Protein AF-A0A954VMY8-F1 (afdb_monomer)

Solvent-accessible surface area (backbone atoms only — not comparable to full-atom values): 6760 Å² total; per-residue (Å²): 99,26,76,70,51,43,52,54,55,48,70,72,41,84,91,58,55,75,68,51,62,64,47,26,57,57,38,49,53,50,49,48,64,71,59,82,70,62,58,91,71,48,61,70,84,70,45,66,67,55,56,50,51,51,46,47,54,38,47,76,72,66,48,52,48,66,58,44,38,52,43,56,57,34,47,52,58,42,34,49,75,65,65,70,38,76,71,61,79,55,65,68,58,51,50,54,34,48,52,52,32,53,52,52,53,52,49,52,56,52,62,58,56,68,73,75,114

Foldseek 3Di:
DALVVLLVLLVPDPPDDPVLNVCLSVLVVVLCVVVVPNDHPDDDDDAPVSLVVVLVVCVVVVNDLVVNLSSSVSVCSCCCRPVVDCPPPCPVVNVVSVVSVVVVVVVVVVVVVVVPD

Secondary structure (DSSP, 8-state):
--HHHHHHHHHH-TTS-HHHHHHHHHHHHHHHHHTS---TTS-----HHHHHHHHHHHHHTT--HHHHHHHHHTHHHHHHHTS---PSP-HHHHHHHHHHHHHHHHHHHHHHHTT--

Sequence (117 aa):
MSVREFEKELAVATKVAKQDKIWFPKWLRRFELGLRRATKGTNLPITRADVIAFSRQLLERGAPAWQRLQAVRAIEPYRHLVLKSDEPPLGDLIHKLTASLSHFLASLHSEFFVRES

pLDDT: mean 74.48, std 11.21, range [40.69, 87.0]

Mean predicted aligned error: 9.15 Å

Radius of gyration: 15.98 Å; Cα contacts (8 Å, |Δi|>4): 92; chains: 1; bounding box: 46×24×45 Å

Structure (mmCIF, N/CA/C/O backbone):
data_AF-A0A954VMY8-F1
#
_entry.id   AF-A0A954VMY8-F1
#
loop_
_atom_site.group_PDB
_atom_site.id
_atom_site.type_symbol
_atom_site.label_atom_id
_atom_site.label_alt_id
_atom_site.label_comp_id
_atom_site.label_asym_id
_atom_site.label_entity_id
_atom_site.label_seq_id
_atom_site.pdbx_PDB_ins_code
_atom_site.Cartn_x
_atom_site.Cartn_y
_atom_site.Cartn_z
_atom_site.occupancy
_atom_site.B_iso_or_equiv
_atom_site.auth_seq_id
_atom_site.auth_comp_id
_atom_site.auth_asym_id
_atom_site.auth_atom_id
_atom_site.pdbx_PDB_model_num
ATOM 1 N N . MET A 1 1 ? -11.764 0.261 12.341 1.00 56.84 1 MET A N 1
ATOM 2 C CA . MET A 1 1 ? -10.583 1.014 11.904 1.00 56.84 1 MET A CA 1
ATOM 3 C C . MET A 1 1 ? -10.513 1.215 10.389 1.00 56.84 1 MET A C 1
ATOM 5 O O . MET A 1 1 ? -10.044 0.387 9.612 1.00 56.84 1 MET A O 1
ATOM 9 N N . SER A 1 2 ? -11.023 2.371 9.988 1.00 70.56 2 SER A N 1
ATOM 10 C CA . SER A 1 2 ? -11.125 2.933 8.642 1.00 70.56 2 SER A CA 1
ATOM 11 C C . SER A 1 2 ? -9.837 3.640 8.188 1.00 70.56 2 SER A C 1
ATOM 13 O O . SER A 1 2 ? -8.926 3.886 8.980 1.00 70.56 2 SER A O 1
ATOM 15 N N . VAL A 1 3 ? -9.780 4.064 6.919 1.00 71.25 3 VAL A N 1
ATOM 16 C CA . VAL A 1 3 ? -8.683 4.893 6.372 1.00 71.25 3 VAL A CA 1
ATOM 17 C C . VAL A 1 3 ? -8.464 6.192 7.172 1.00 71.25 3 VAL A C 1
ATOM 19 O O . VAL A 1 3 ? -7.346 6.693 7.253 1.00 71.25 3 VAL A O 1
ATOM 22 N N . ARG A 1 4 ? -9.500 6.720 7.838 1.00 75.81 4 ARG A N 1
ATOM 23 C CA . ARG A 1 4 ? -9.372 7.899 8.713 1.00 75.81 4 ARG A CA 1
ATOM 24 C C . ARG A 1 4 ? -8.570 7.626 9.984 1.00 75.81 4 ARG A C 1
ATOM 26 O O . ARG A 1 4 ? -7.878 8.521 10.454 1.00 75.81 4 ARG A O 1
ATOM 33 N N . GLU A 1 5 ? -8.671 6.431 10.560 1.00 76.50 5 GLU A N 1
ATOM 34 C CA . GLU A 1 5 ? -7.837 6.061 11.712 1.00 76.50 5 GLU A CA 1
ATOM 35 C C . GLU A 1 5 ? -6.387 5.873 11.278 1.00 76.50 5 GLU A C 1
ATOM 37 O O . GLU A 1 5 ? -5.492 6.369 11.953 1.00 76.50 5 GLU A O 1
ATOM 42 N N . PHE A 1 6 ? -6.154 5.298 10.094 1.00 79.62 6 PHE A N 1
ATOM 43 C CA . PHE A 1 6 ? -4.809 5.224 9.525 1.00 79.62 6 PHE A CA 1
ATOM 44 C C . PHE A 1 6 ? -4.145 6.594 9.399 1.00 79.62 6 PHE A C 1
ATOM 46 O O . PHE A 1 6 ? -2.992 6.751 9.775 1.00 79.62 6 PHE A O 1
ATOM 53 N N . GLU A 1 7 ? -4.870 7.599 8.906 1.00 81.25 7 GLU A N 1
ATOM 54 C CA . GLU A 1 7 ? -4.353 8.966 8.781 1.00 81.25 7 GLU A CA 1
ATOM 55 C C . GLU A 1 7 ? -3.929 9.558 10.133 1.00 81.25 7 GLU A C 1
ATOM 57 O O . GLU A 1 7 ? -2.893 10.220 10.211 1.00 81.25 7 GLU A O 1
ATOM 62 N N . LYS A 1 8 ? -4.685 9.280 11.204 1.00 82.12 8 LYS A N 1
ATOM 63 C CA . LYS A 1 8 ? -4.350 9.724 12.565 1.00 82.12 8 LYS A CA 1
ATOM 64 C C . LYS A 1 8 ? -3.111 9.011 13.104 1.00 82.12 8 LYS A C 1
ATOM 66 O O . LYS A 1 8 ? -2.188 9.679 13.563 1.00 82.12 8 LYS A O 1
ATOM 71 N N . GLU A 1 9 ? -3.063 7.685 12.993 1.00 82.69 9 GLU A N 1
ATOM 72 C CA . GLU A 1 9 ? -1.922 6.873 13.442 1.00 82.69 9 GLU A CA 1
ATOM 73 C C . GLU A 1 9 ? -0.640 7.224 12.671 1.00 82.69 9 GLU A C 1
ATOM 75 O O . GLU A 1 9 ? 0.446 7.351 13.236 1.00 82.69 9 GLU A O 1
ATOM 80 N N . LEU A 1 10 ? -0.759 7.468 11.365 1.00 81.75 10 LEU A N 1
ATOM 81 C CA . LEU A 1 10 ? 0.361 7.844 10.509 1.00 81.75 10 LEU A CA 1
ATOM 82 C C . LEU A 1 10 ? 0.914 9.238 10.844 1.00 81.75 10 LEU A C 1
ATOM 84 O O . LEU A 1 10 ? 2.124 9.465 10.742 1.00 81.75 10 LEU A O 1
ATOM 88 N N . ALA A 1 11 ? 0.052 10.172 11.261 1.00 79.62 11 ALA A N 1
ATOM 89 C CA . ALA A 1 11 ? 0.473 11.505 11.680 1.00 79.62 11 ALA A CA 1
ATOM 90 C C . ALA A 1 11 ? 1.415 11.431 12.892 1.00 79.62 11 ALA A C 1
ATOM 92 O O . ALA A 1 11 ? 2.485 12.050 12.871 1.00 79.62 11 ALA A O 1
ATOM 93 N N . VAL A 1 12 ? 1.070 10.607 13.887 1.00 81.25 12 VAL A N 1
ATOM 94 C CA . VAL A 1 12 ? 1.845 10.435 15.129 1.00 81.25 12 VAL A CA 1
ATOM 95 C C . VAL A 1 12 ? 3.011 9.447 15.003 1.00 81.25 12 VAL A C 1
ATOM 97 O O . VAL A 1 12 ? 3.939 9.493 15.808 1.00 81.25 12 VAL A O 1
ATOM 100 N N . ALA A 1 13 ? 3.031 8.596 13.973 1.00 77.44 13 ALA A N 1
ATOM 101 C CA . ALA A 1 13 ? 4.106 7.631 13.756 1.00 77.44 13 ALA A CA 1
ATOM 102 C C . ALA A 1 13 ? 5.471 8.315 13.545 1.00 77.44 13 ALA A C 1
ATOM 104 O O . ALA A 1 13 ? 5.682 9.053 12.580 1.00 77.44 13 ALA A O 1
ATOM 105 N N . THR A 1 14 ? 6.440 8.042 14.419 1.00 73.25 14 THR A N 1
ATOM 106 C CA . THR A 1 14 ? 7.797 8.618 14.349 1.00 73.25 14 THR A CA 1
ATOM 107 C C . THR A 1 14 ? 8.707 7.901 13.351 1.00 73.25 14 THR A C 1
ATOM 109 O O . THR A 1 14 ? 9.636 8.504 12.824 1.00 73.25 14 THR A O 1
ATOM 112 N N . LYS A 1 15 ? 8.415 6.631 13.043 1.00 75.69 15 LYS A N 1
ATOM 113 C CA . LYS A 1 15 ? 9.224 5.773 12.157 1.00 75.69 15 LYS A CA 1
ATOM 114 C C . LYS A 1 15 ? 8.861 5.867 10.668 1.00 75.69 15 LYS A C 1
ATOM 116 O O . LYS A 1 15 ? 9.424 5.130 9.866 1.00 75.69 15 LYS A O 1
ATOM 121 N N . VAL A 1 16 ? 7.926 6.741 10.284 1.00 75.38 16 VAL A N 1
ATOM 122 C CA . VAL A 1 16 ? 7.501 6.908 8.883 1.00 75.38 16 VAL A CA 1
ATOM 123 C C . VAL A 1 16 ? 8.027 8.226 8.321 1.00 75.38 16 VAL A C 1
ATOM 125 O O . VAL A 1 16 ? 7.854 9.284 8.931 1.00 75.38 16 VAL A O 1
ATOM 128 N N . ALA A 1 17 ? 8.646 8.172 7.140 1.00 79.19 17 ALA A N 1
ATOM 129 C CA . ALA A 1 17 ? 9.188 9.345 6.463 1.00 79.19 17 ALA A CA 1
ATOM 130 C C . ALA A 1 17 ? 8.090 10.371 6.127 1.00 79.19 17 ALA A C 1
ATOM 132 O O . ALA A 1 17 ? 6.966 10.014 5.781 1.00 79.19 17 ALA A O 1
ATOM 133 N N . LYS A 1 18 ? 8.420 11.671 6.165 1.00 76.31 18 LYS A N 1
ATOM 134 C CA . LYS A 1 18 ? 7.459 12.763 5.895 1.00 76.31 18 LYS A CA 1
ATOM 135 C C . LYS A 1 18 ? 6.768 12.626 4.532 1.00 76.31 18 LYS A C 1
ATOM 137 O O . LYS A 1 18 ? 5.569 12.862 4.432 1.00 76.31 18 LYS A O 1
ATOM 142 N N . GLN A 1 19 ? 7.513 12.210 3.507 1.00 76.12 19 GLN A N 1
ATOM 143 C CA . GLN A 1 19 ? 6.996 11.975 2.155 1.00 76.12 19 GLN A CA 1
ATOM 144 C C . GLN A 1 19 ? 5.914 10.880 2.158 1.00 76.12 19 GLN A C 1
ATOM 146 O O . GLN A 1 19 ? 4.838 11.042 1.583 1.00 76.12 19 GLN A O 1
ATOM 151 N N . ASP A 1 20 ? 6.179 9.786 2.866 1.00 78.19 20 ASP A N 1
ATOM 152 C CA . ASP A 1 20 ? 5.289 8.633 2.964 1.00 78.19 20 ASP A CA 1
ATOM 153 C C . ASP A 1 20 ? 4.017 8.964 3.751 1.00 78.19 20 ASP A C 1
ATOM 155 O O . ASP A 1 20 ? 2.930 8.531 3.371 1.00 78.19 20 ASP A O 1
ATOM 159 N N . LYS A 1 21 ? 4.107 9.845 4.757 1.00 78.94 21 LYS A N 1
ATOM 160 C CA . LYS A 1 21 ? 2.927 10.378 5.463 1.00 78.94 21 LYS A CA 1
ATOM 161 C C . LYS A 1 21 ? 1.939 11.096 4.536 1.00 78.94 21 LYS A C 1
ATOM 163 O O . LYS A 1 21 ? 0.742 11.099 4.808 1.00 78.94 21 LYS A O 1
ATOM 168 N N . ILE A 1 22 ? 2.416 11.682 3.434 1.00 82.50 22 ILE A N 1
ATOM 169 C CA . ILE A 1 22 ? 1.577 12.379 2.446 1.00 82.50 22 ILE A CA 1
ATOM 170 C C . ILE A 1 22 ? 0.973 11.395 1.436 1.00 82.50 22 ILE A C 1
ATOM 172 O O . ILE A 1 22 ? -0.184 11.544 1.029 1.00 82.50 22 ILE A O 1
ATOM 176 N N . TRP A 1 23 ? 1.753 10.409 0.987 1.00 83.00 23 TRP A N 1
ATOM 177 C CA . TRP A 1 23 ? 1.363 9.526 -0.116 1.00 83.00 23 TRP A CA 1
ATOM 178 C C . TRP A 1 23 ? 0.645 8.256 0.326 1.00 83.00 23 TRP A C 1
ATOM 180 O O . TRP A 1 23 ? -0.258 7.804 -0.379 1.00 83.00 23 TRP A O 1
ATOM 190 N N . PHE A 1 24 ? 0.985 7.693 1.484 1.00 84.62 24 PHE A N 1
ATOM 191 C CA . PHE A 1 24 ? 0.391 6.441 1.950 1.00 84.62 24 PHE A CA 1
ATOM 192 C C . PHE A 1 24 ? -1.126 6.534 2.136 1.00 84.62 24 PHE A C 1
ATOM 194 O O . PHE A 1 24 ? -1.817 5.645 1.636 1.00 84.62 24 PHE A O 1
ATOM 201 N N . PRO A 1 25 ? -1.697 7.611 2.713 1.00 83.62 25 PRO A N 1
ATOM 202 C CA . PRO A 1 25 ? -3.149 7.749 2.789 1.00 83.62 25 PRO A CA 1
ATOM 203 C C . PRO A 1 25 ? -3.811 7.788 1.410 1.00 83.62 25 PRO A C 1
ATOM 205 O O . PRO A 1 25 ? -4.870 7.200 1.204 1.00 83.62 25 PRO A O 1
ATOM 208 N N . LYS A 1 26 ? -3.177 8.439 0.425 1.00 86.38 26 LYS A N 1
ATOM 209 C CA . LYS A 1 26 ? -3.706 8.523 -0.946 1.00 86.38 26 LYS A CA 1
ATOM 210 C C . LYS A 1 26 ? -3.744 7.149 -1.612 1.00 86.38 26 LYS A C 1
ATOM 212 O O . LYS A 1 26 ? -4.729 6.821 -2.275 1.00 86.38 26 LYS A O 1
ATOM 217 N N . TRP A 1 27 ? -2.696 6.348 -1.425 1.00 87.00 27 TRP A N 1
ATOM 218 C CA . TRP A 1 27 ? -2.660 4.973 -1.917 1.00 87.00 27 TRP A CA 1
ATOM 219 C C . TRP A 1 27 ? -3.699 4.097 -1.231 1.00 87.00 27 TRP A C 1
ATOM 221 O O . TRP A 1 27 ? -4.409 3.369 -1.919 1.00 87.00 27 TRP A O 1
ATOM 231 N N . LEU A 1 28 ? -3.860 4.234 0.085 1.00 83.31 28 LEU A N 1
ATOM 232 C CA . LEU A 1 28 ? -4.833 3.456 0.840 1.00 83.31 28 LEU A CA 1
ATOM 233 C C . LEU A 1 28 ? -6.283 3.793 0.455 1.00 83.31 28 LEU A C 1
ATOM 235 O O . LEU A 1 28 ? -7.092 2.890 0.271 1.00 83.31 28 LEU A O 1
ATOM 239 N N . ARG A 1 29 ? -6.601 5.075 0.223 1.00 82.75 29 ARG A N 1
ATOM 240 C CA . ARG A 1 29 ? -7.906 5.495 -0.326 1.00 82.75 29 ARG A CA 1
ATOM 241 C C . ARG A 1 29 ? -8.155 4.909 -1.716 1.00 82.75 29 ARG A C 1
ATOM 243 O O . ARG A 1 29 ? -9.258 4.465 -2.016 1.00 82.75 29 ARG A O 1
ATOM 250 N N . ARG A 1 30 ? -7.138 4.891 -2.586 1.00 84.19 30 ARG A N 1
ATOM 251 C CA . ARG A 1 30 ? -7.247 4.253 -3.912 1.00 84.19 30 ARG A CA 1
ATOM 252 C C . ARG A 1 30 ? -7.454 2.746 -3.808 1.00 84.19 30 ARG A C 1
ATOM 254 O O . ARG A 1 30 ? -8.215 2.196 -4.596 1.00 84.19 30 ARG A O 1
ATOM 261 N N . PHE A 1 31 ? -6.791 2.105 -2.855 1.00 82.06 31 PHE A N 1
ATOM 262 C CA . PHE A 1 31 ? -6.945 0.685 -2.582 1.00 82.06 31 PHE A CA 1
ATOM 263 C C . PHE A 1 31 ? -8.364 0.364 -2.083 1.00 82.06 31 PHE A C 1
ATOM 265 O O . PHE A 1 31 ? -9.017 -0.515 -2.639 1.00 82.06 31 PHE A O 1
ATOM 272 N N . GLU A 1 32 ? -8.896 1.151 -1.140 1.00 80.38 32 GLU A N 1
ATOM 273 C CA . GLU A 1 32 ? -10.287 1.060 -0.670 1.00 80.38 32 GLU A CA 1
ATOM 274 C C . GLU A 1 32 ? -11.295 1.189 -1.826 1.00 80.38 32 GLU A C 1
ATOM 276 O O . GLU A 1 32 ? -12.181 0.347 -1.978 1.00 80.38 32 GLU A O 1
ATOM 281 N N . LEU A 1 33 ? -11.118 2.192 -2.695 1.00 79.69 33 LEU A N 1
ATOM 282 C CA . LEU A 1 33 ? -11.957 2.385 -3.886 1.00 79.69 33 LEU A CA 1
ATOM 283 C C . LEU A 1 33 ? -11.857 1.216 -4.879 1.00 79.69 33 LEU A C 1
ATOM 285 O O . LEU A 1 33 ? -12.854 0.838 -5.497 1.00 79.69 33 LEU A O 1
ATOM 289 N N . GLY A 1 34 ? -10.660 0.651 -5.049 1.00 73.75 34 GLY A N 1
ATOM 290 C CA . GLY A 1 34 ? -10.401 -0.462 -5.964 1.00 73.75 34 GLY A CA 1
ATOM 291 C C . GLY A 1 34 ? -11.031 -1.780 -5.516 1.00 73.75 34 GLY A C 1
ATOM 292 O O . GLY A 1 34 ? -11.359 -2.616 -6.359 1.00 73.75 34 GLY A O 1
ATOM 293 N N . LEU A 1 35 ? -11.259 -1.952 -4.211 1.00 71.44 35 LEU A N 1
ATOM 294 C CA . LEU A 1 35 ? -11.769 -3.204 -3.661 1.00 71.44 35 LEU A CA 1
ATOM 295 C C . LEU A 1 35 ? -13.250 -3.458 -3.939 1.00 71.44 35 LEU A C 1
ATOM 297 O O . LEU A 1 35 ? -13.679 -4.593 -3.757 1.00 71.44 35 LEU A O 1
ATOM 301 N N . ARG A 1 36 ? -14.045 -2.457 -4.365 1.00 63.16 36 ARG A N 1
ATOM 302 C CA . ARG A 1 36 ? -15.512 -2.537 -4.622 1.00 63.16 36 ARG A CA 1
ATOM 303 C C . ARG A 1 36 ? -16.362 -3.205 -3.512 1.00 63.16 36 ARG A C 1
ATOM 305 O O . ARG A 1 36 ? -17.567 -3.351 -3.677 1.00 63.16 36 ARG A O 1
ATOM 312 N N . ARG A 1 37 ? -15.749 -3.596 -2.393 1.00 59.28 37 ARG A N 1
ATOM 313 C CA . ARG A 1 37 ? -16.303 -4.362 -1.265 1.00 59.28 37 ARG A CA 1
ATOM 314 C C . ARG A 1 37 ? -16.131 -3.633 0.066 1.00 59.28 37 ARG A C 1
ATOM 316 O O . ARG A 1 37 ? -16.668 -4.075 1.073 1.00 59.28 37 ARG A O 1
ATOM 323 N N . ALA A 1 38 ? -15.370 -2.540 0.090 1.00 54.47 38 ALA A N 1
ATOM 324 C CA . ALA A 1 38 ? -15.145 -1.775 1.301 1.00 54.47 38 ALA A CA 1
ATOM 325 C C . ALA A 1 38 ? -16.366 -0.898 1.595 1.00 54.47 38 ALA A C 1
ATOM 327 O O . ALA A 1 38 ? -16.594 0.123 0.943 1.00 54.47 38 ALA A O 1
ATOM 328 N N . THR A 1 39 ? -17.167 -1.303 2.577 1.00 55.19 39 THR A N 1
ATOM 329 C CA . THR A 1 39 ? -18.199 -0.433 3.137 1.00 55.19 39 THR A CA 1
ATOM 330 C C . THR A 1 39 ? -17.505 0.714 3.869 1.00 55.19 39 THR A C 1
ATOM 332 O O . THR A 1 39 ? -16.618 0.505 4.700 1.00 55.19 39 THR A O 1
ATOM 335 N N . LYS A 1 40 ? -17.886 1.950 3.533 1.00 57.25 40 LYS A N 1
ATOM 336 C CA . LYS A 1 40 ? -17.317 3.175 4.107 1.00 57.25 40 LYS A CA 1
ATOM 337 C C . LYS A 1 40 ? -17.354 3.090 5.642 1.00 57.25 40 LYS A C 1
ATOM 339 O O . LYS A 1 40 ? -18.432 3.057 6.224 1.00 57.25 40 LYS A O 1
ATOM 344 N N . GLY A 1 41 ? -16.190 3.064 6.292 1.00 56.09 41 GLY A N 1
ATOM 345 C CA . GLY A 1 41 ? -16.081 3.077 7.759 1.00 56.09 41 GLY A CA 1
ATOM 346 C C . GLY A 1 41 ? -15.876 1.720 8.448 1.00 56.09 41 GLY A C 1
ATOM 347 O O . GLY A 1 41 ? -15.581 1.711 9.642 1.00 56.09 41 GLY A O 1
ATOM 348 N N . THR A 1 42 ? -15.949 0.590 7.739 1.00 62.62 42 THR A N 1
ATOM 349 C CA . THR A 1 42 ? -15.539 -0.721 8.289 1.00 62.62 42 THR A CA 1
ATOM 350 C C . THR A 1 42 ? -14.039 -0.979 8.113 1.00 62.62 42 THR A C 1
ATOM 352 O O . THR A 1 42 ? -13.387 -0.324 7.301 1.00 62.62 42 THR A O 1
ATOM 355 N N . ASN A 1 43 ? -13.476 -1.913 8.897 1.00 64.75 43 ASN A N 1
ATOM 356 C CA . ASN A 1 43 ? -12.095 -2.379 8.704 1.00 64.75 43 ASN 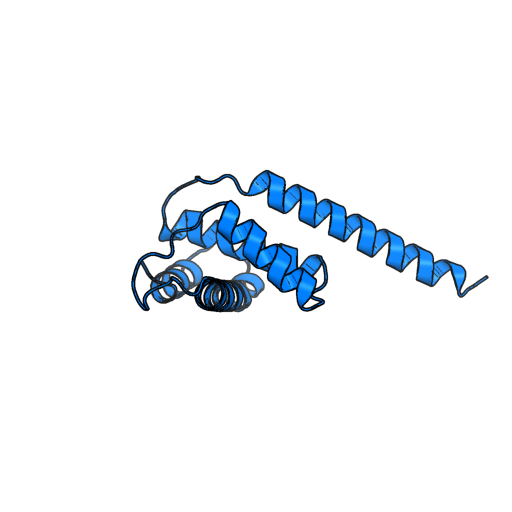A CA 1
ATOM 357 C C . ASN A 1 43 ? -11.892 -2.801 7.252 1.00 64.75 43 ASN A C 1
ATOM 359 O O . ASN A 1 43 ? -12.723 -3.532 6.718 1.00 64.75 43 ASN A O 1
ATOM 363 N N . LEU A 1 44 ? -10.787 -2.373 6.644 1.00 69.44 44 LEU A N 1
ATOM 364 C CA . LEU A 1 44 ? -10.423 -2.824 5.313 1.00 69.44 44 LEU A CA 1
ATOM 365 C C . LEU A 1 44 ? -9.762 -4.204 5.447 1.00 69.44 44 LEU A C 1
ATOM 367 O O . LEU A 1 44 ? -8.650 -4.276 5.978 1.00 69.44 44 LEU A O 1
ATOM 371 N N . PRO A 1 45 ? -10.415 -5.307 5.033 1.00 68.62 45 PRO A N 1
ATOM 372 C CA . PRO A 1 45 ? -9.766 -6.608 5.055 1.00 68.62 45 PRO A CA 1
ATOM 373 C C . PRO A 1 45 ? -8.617 -6.579 4.044 1.00 68.62 45 PRO A C 1
ATOM 375 O O . PRO A 1 45 ? -8.834 -6.435 2.844 1.00 68.62 45 PRO A O 1
ATOM 378 N N . ILE A 1 46 ? -7.381 -6.664 4.536 1.00 75.38 46 ILE A N 1
ATOM 379 C CA . ILE A 1 46 ? -6.197 -6.767 3.685 1.00 75.38 46 ILE A CA 1
ATOM 380 C C . ILE A 1 46 ? -5.904 -8.249 3.484 1.00 75.38 46 ILE A C 1
ATOM 382 O O . ILE A 1 46 ? -5.374 -8.901 4.381 1.00 75.38 46 ILE A O 1
ATOM 386 N N . THR A 1 47 ? -6.200 -8.787 2.302 1.00 80.06 47 THR A N 1
ATOM 387 C CA . THR A 1 47 ? -5.701 -10.111 1.911 1.00 80.06 47 THR A CA 1
ATOM 388 C C . THR A 1 47 ? -4.580 -9.993 0.886 1.00 80.06 47 THR A C 1
ATOM 390 O O . THR A 1 47 ? -4.466 -9.014 0.146 1.00 80.06 47 THR A O 1
ATOM 393 N N . ARG A 1 48 ? -3.736 -11.024 0.794 1.00 79.69 48 ARG A N 1
ATOM 394 C CA . ARG A 1 48 ? -2.651 -11.058 -0.197 1.00 79.69 48 ARG A CA 1
ATOM 395 C C . ARG A 1 48 ? -3.200 -11.006 -1.624 1.00 79.69 48 ARG A C 1
ATOM 397 O O . ARG A 1 48 ? -2.593 -10.380 -2.490 1.00 79.69 48 ARG A O 1
ATOM 404 N N . ALA A 1 49 ? -4.346 -11.645 -1.856 1.00 81.06 49 ALA A N 1
ATOM 405 C CA . ALA A 1 49 ? -5.031 -11.632 -3.142 1.00 81.06 49 ALA A CA 1
ATOM 406 C C . ALA A 1 49 ? -5.460 -10.211 -3.532 1.00 81.06 49 ALA A C 1
ATOM 408 O O . ALA A 1 49 ? -5.232 -9.805 -4.670 1.00 81.06 49 ALA A O 1
ATOM 409 N N . ASP A 1 50 ? -5.978 -9.436 -2.579 1.00 83.62 50 ASP A N 1
ATOM 410 C CA . ASP A 1 50 ? -6.390 -8.048 -2.796 1.00 83.62 50 ASP A CA 1
ATOM 411 C C . ASP A 1 50 ? -5.203 -7.147 -3.152 1.00 83.62 50 ASP A C 1
ATOM 413 O O . ASP A 1 50 ? -5.267 -6.369 -4.105 1.00 83.62 50 ASP A O 1
ATOM 417 N N . VAL A 1 51 ? -4.077 -7.298 -2.446 1.00 83.81 51 VAL A N 1
ATOM 418 C CA . VAL A 1 51 ? -2.842 -6.548 -2.735 1.00 83.81 51 VAL A CA 1
ATOM 419 C C . VAL A 1 51 ? -2.305 -6.878 -4.133 1.00 83.81 51 VAL A C 1
ATOM 421 O O . VAL A 1 51 ? -1.897 -5.981 -4.876 1.00 83.81 51 VAL A O 1
ATOM 424 N N . ILE A 1 52 ? -2.337 -8.156 -4.530 1.00 84.50 52 ILE A N 1
ATOM 425 C CA . ILE A 1 52 ? -1.944 -8.590 -5.879 1.00 84.50 52 ILE A CA 1
ATOM 426 C C . ILE A 1 52 ? -2.894 -8.016 -6.931 1.00 84.50 52 ILE A C 1
ATOM 428 O O . ILE A 1 52 ? -2.432 -7.483 -7.941 1.00 84.50 52 ILE A O 1
ATOM 432 N N . ALA A 1 53 ? -4.206 -8.109 -6.705 1.00 85.25 53 ALA A N 1
ATOM 433 C CA . ALA A 1 53 ? -5.218 -7.594 -7.619 1.00 85.25 53 ALA A CA 1
ATOM 434 C C . ALA A 1 53 ? -5.061 -6.083 -7.820 1.00 85.25 53 ALA A C 1
ATOM 436 O O . ALA A 1 53 ? -5.071 -5.610 -8.953 1.00 85.25 53 ALA A O 1
ATOM 437 N N . PHE A 1 54 ? -4.814 -5.332 -6.749 1.00 85.31 54 PHE A N 1
ATOM 438 C CA . PHE A 1 54 ? -4.549 -3.901 -6.838 1.00 85.31 54 PHE A CA 1
ATOM 439 C C . PHE A 1 54 ? -3.264 -3.579 -7.606 1.00 85.31 54 PHE A C 1
ATOM 441 O O . PHE A 1 54 ? -3.264 -2.705 -8.471 1.00 85.31 54 PHE A O 1
ATOM 448 N N . SER A 1 55 ? -2.174 -4.310 -7.351 1.00 83.94 55 SER A N 1
ATOM 449 C CA . SER A 1 55 ? -0.925 -4.138 -8.104 1.00 83.94 55 SER A CA 1
ATOM 450 C C . SER A 1 55 ? -1.112 -4.412 -9.603 1.00 83.94 55 SER A C 1
ATOM 452 O O . SER A 1 55 ? -0.582 -3.677 -10.439 1.00 83.94 55 SER A O 1
ATOM 454 N N . ARG A 1 56 ? -1.923 -5.421 -9.953 1.00 86.12 56 ARG A N 1
ATOM 455 C CA . ARG A 1 56 ? -2.313 -5.718 -11.340 1.00 86.12 56 ARG A CA 1
ATOM 456 C C . ARG A 1 56 ? -3.160 -4.605 -11.950 1.00 86.12 56 ARG A C 1
ATOM 458 O O . ARG A 1 56 ? -2.811 -4.139 -13.024 1.00 86.12 56 ARG A O 1
ATOM 465 N N . GLN A 1 57 ? -4.166 -4.097 -11.240 1.00 86.62 57 GLN A N 1
ATOM 466 C CA . GLN 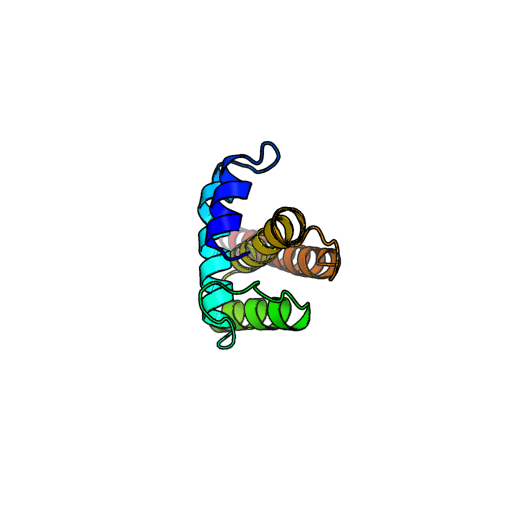A 1 57 ? -4.967 -2.961 -11.715 1.00 86.62 57 GLN A CA 1
ATOM 467 C C . GLN A 1 57 ? -4.111 -1.720 -11.989 1.00 86.62 57 GLN A C 1
ATOM 469 O O . GLN A 1 57 ? -4.370 -0.975 -12.932 1.00 86.62 57 GLN A O 1
ATOM 474 N N . LEU A 1 58 ? -3.087 -1.468 -11.169 1.00 85.81 58 LEU A N 1
ATOM 475 C CA . LEU A 1 58 ? -2.143 -0.381 -11.416 1.00 85.81 58 LEU A CA 1
ATOM 476 C C . LEU A 1 58 ? -1.290 -0.646 -12.662 1.00 85.81 58 LEU A C 1
ATOM 478 O O . LEU A 1 58 ? -1.067 0.278 -13.439 1.00 85.81 58 LEU A O 1
ATOM 482 N N . LEU A 1 59 ? -0.851 -1.890 -12.876 1.00 85.31 59 LEU A N 1
ATOM 483 C CA . LEU A 1 59 ? -0.118 -2.279 -14.083 1.00 85.31 59 LEU A CA 1
ATOM 484 C C . LEU A 1 59 ? -0.975 -2.087 -15.344 1.00 85.31 59 LEU A C 1
ATOM 486 O O . LEU A 1 59 ? -0.502 -1.488 -16.302 1.00 85.31 59 LEU A O 1
ATOM 490 N N . GLU A 1 60 ? -2.234 -2.526 -15.321 1.00 86.12 60 GLU A N 1
ATOM 491 C CA . GLU A 1 60 ? -3.184 -2.370 -16.434 1.00 86.12 60 GLU A CA 1
ATOM 492 C C . GLU A 1 60 ? -3.457 -0.897 -16.772 1.00 86.12 60 GLU A C 1
ATOM 494 O O . GLU A 1 60 ? -3.706 -0.550 -17.921 1.00 86.12 60 GLU A O 1
ATOM 499 N N . ARG A 1 61 ? -3.361 -0.006 -15.779 1.00 84.50 61 ARG A N 1
ATOM 500 C CA . ARG A 1 61 ? -3.482 1.451 -15.952 1.00 84.50 61 ARG A CA 1
ATOM 501 C C . ARG A 1 61 ? -2.180 2.128 -16.400 1.00 84.50 61 ARG A C 1
ATOM 503 O O . ARG A 1 61 ? -2.134 3.353 -16.453 1.00 84.50 61 ARG A O 1
ATOM 510 N N . GLY A 1 62 ? -1.122 1.361 -16.669 1.00 83.00 62 GLY A N 1
ATOM 511 C CA . GLY A 1 62 ? 0.181 1.878 -17.092 1.00 83.00 62 GLY A CA 1
ATOM 512 C C . GLY A 1 62 ? 1.032 2.459 -15.960 1.00 83.00 62 GLY A C 1
ATOM 513 O O . GLY A 1 62 ? 1.978 3.199 -16.225 1.00 83.00 62 GLY A O 1
ATOM 514 N N . ALA A 1 63 ? 0.728 2.158 -14.692 1.00 84.69 63 ALA A N 1
ATOM 515 C CA . ALA A 1 63 ? 1.522 2.673 -13.582 1.00 84.69 63 ALA A CA 1
ATOM 516 C C . ALA A 1 63 ? 2.931 2.032 -13.565 1.00 84.69 63 ALA A C 1
ATOM 518 O O . ALA A 1 63 ? 3.058 0.796 -13.512 1.00 84.69 63 ALA A O 1
ATOM 519 N N . PRO A 1 64 ? 4.009 2.838 -13.535 1.00 82.62 64 PRO A N 1
ATOM 520 C CA . PRO A 1 64 ? 5.376 2.335 -13.487 1.00 82.62 64 PRO A CA 1
ATOM 521 C C . PRO A 1 64 ? 5.649 1.528 -12.210 1.00 82.62 64 PRO A C 1
ATOM 523 O O . PRO A 1 64 ? 4.970 1.667 -11.188 1.00 82.62 64 PRO A O 1
ATOM 526 N N . ALA A 1 65 ? 6.676 0.674 -12.259 1.00 81.00 65 ALA A N 1
ATOM 527 C CA . ALA A 1 65 ? 7.015 -0.253 -11.175 1.00 81.00 65 ALA A CA 1
ATOM 528 C C . A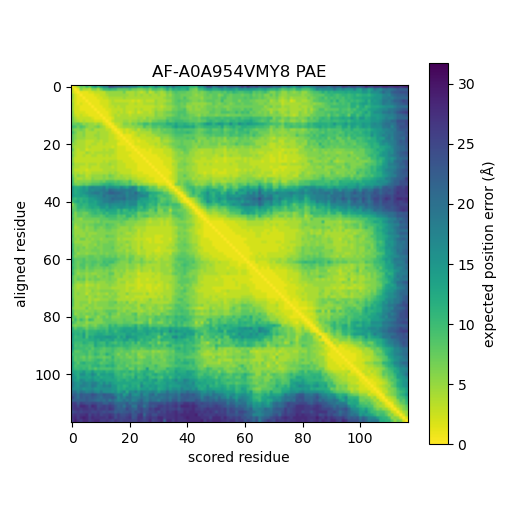LA A 1 65 ? 7.210 0.443 -9.814 1.00 81.00 65 ALA A C 1
ATOM 530 O O . ALA A 1 65 ? 6.734 -0.062 -8.800 1.00 81.00 65 ALA A O 1
ATOM 531 N N . TRP A 1 66 ? 7.819 1.634 -9.786 1.00 80.50 66 TRP A N 1
ATOM 532 C CA . TRP A 1 66 ? 8.035 2.386 -8.544 1.00 80.50 66 TRP A CA 1
ATOM 533 C C . TRP A 1 66 ? 6.727 2.878 -7.904 1.00 80.50 66 TRP A C 1
ATOM 535 O O . TRP A 1 66 ? 6.609 2.868 -6.679 1.00 80.50 66 TRP A O 1
ATOM 545 N N . GLN A 1 67 ? 5.720 3.253 -8.705 1.00 84.06 67 GLN A N 1
ATOM 546 C CA . GLN A 1 67 ? 4.404 3.642 -8.183 1.00 84.06 67 GLN A CA 1
ATOM 547 C C . GLN A 1 67 ? 3.682 2.436 -7.593 1.00 84.06 67 GLN A C 1
ATOM 549 O O . GLN A 1 67 ? 3.113 2.529 -6.508 1.00 84.06 67 GLN A O 1
ATOM 554 N N . ARG A 1 68 ? 3.755 1.285 -8.272 1.00 85.50 68 ARG A N 1
ATOM 555 C CA . ARG A 1 68 ? 3.199 0.019 -7.774 1.00 85.50 68 ARG A CA 1
ATOM 556 C C . ARG A 1 68 ? 3.878 -0.425 -6.479 1.00 85.50 68 ARG A C 1
ATOM 558 O O . ARG A 1 68 ? 3.196 -0.842 -5.548 1.00 85.50 68 ARG A O 1
ATOM 565 N N . LEU A 1 69 ? 5.198 -0.271 -6.387 1.00 83.75 69 LEU A N 1
ATOM 566 C CA . LEU A 1 69 ? 5.965 -0.546 -5.174 1.00 83.75 69 LEU A CA 1
ATOM 567 C C . LEU A 1 69 ? 5.550 0.378 -4.021 1.00 83.75 69 LEU A C 1
ATOM 569 O O . LEU A 1 69 ? 5.265 -0.113 -2.933 1.00 83.75 69 LEU A O 1
ATOM 573 N N . GLN A 1 70 ? 5.458 1.693 -4.248 1.00 84.19 70 GLN A N 1
ATOM 574 C CA . GLN A 1 70 ? 4.977 2.636 -3.229 1.00 84.19 70 GLN A CA 1
ATOM 575 C C . GLN A 1 70 ? 3.557 2.310 -2.759 1.00 84.19 70 GLN A C 1
ATOM 577 O O . GLN A 1 70 ? 3.275 2.385 -1.565 1.00 84.19 70 GLN A O 1
ATOM 582 N N . ALA A 1 71 ? 2.680 1.910 -3.678 1.00 85.88 71 ALA A N 1
ATOM 583 C CA . ALA A 1 71 ? 1.311 1.540 -3.359 1.00 85.88 71 ALA A CA 1
ATOM 584 C C . ALA A 1 71 ? 1.239 0.302 -2.449 1.00 85.88 71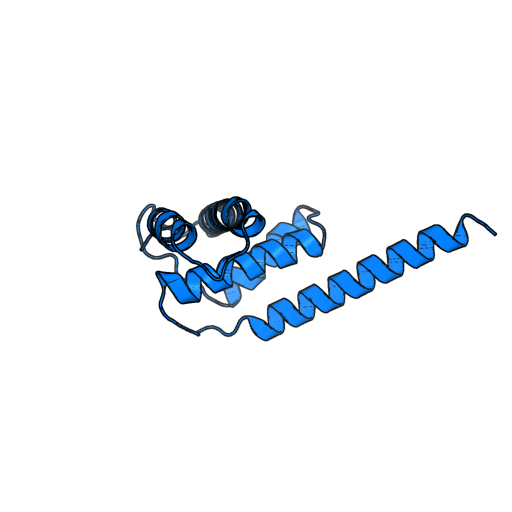 ALA A C 1
ATOM 586 O O . ALA A 1 71 ? 0.482 0.304 -1.484 1.00 85.88 71 ALA A O 1
ATOM 587 N N . VA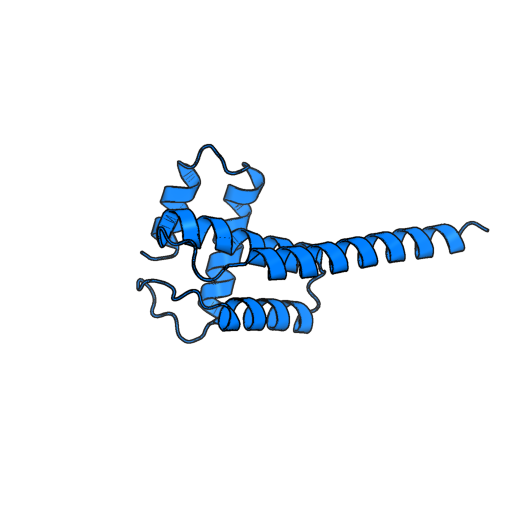L A 1 72 ? 2.061 -0.725 -2.704 1.00 84.69 72 VAL A N 1
ATOM 588 C CA . VAL A 1 72 ? 2.145 -1.920 -1.843 1.00 84.69 72 VAL A CA 1
ATOM 589 C C . VAL A 1 72 ? 2.815 -1.603 -0.503 1.00 84.69 72 VAL A C 1
ATOM 591 O O . VAL A 1 72 ? 2.331 -2.048 0.535 1.00 84.69 72 VAL A O 1
ATOM 594 N N . ARG A 1 73 ? 3.868 -0.775 -0.490 1.00 83.12 73 ARG A N 1
ATOM 595 C CA . ARG A 1 73 ? 4.528 -0.333 0.752 1.00 83.12 73 ARG A CA 1
ATOM 596 C C . ARG A 1 73 ? 3.611 0.498 1.646 1.00 83.12 73 ARG A C 1
ATOM 598 O O . ARG A 1 73 ? 3.752 0.435 2.855 1.00 83.12 73 ARG A O 1
ATOM 605 N N . ALA A 1 74 ? 2.644 1.225 1.089 1.00 84.56 74 ALA A N 1
ATOM 606 C CA . ALA A 1 74 ? 1.657 1.962 1.879 1.00 84.56 74 ALA A CA 1
ATOM 607 C C . ALA A 1 74 ? 0.715 1.050 2.692 1.00 84.56 74 ALA A C 1
ATOM 609 O O . ALA A 1 74 ? 0.125 1.499 3.675 1.00 84.56 74 ALA A O 1
ATOM 610 N N . ILE A 1 75 ? 0.579 -0.223 2.303 1.00 82.50 75 ILE A N 1
ATOM 611 C CA . ILE A 1 75 ? -0.303 -1.199 2.960 1.00 82.50 75 ILE A CA 1
ATOM 612 C C . ILE A 1 75 ? 0.368 -1.806 4.205 1.00 82.50 75 ILE A C 1
ATOM 614 O O . ILE A 1 75 ? -0.322 -2.137 5.166 1.00 82.50 75 ILE A O 1
ATOM 618 N N . GLU A 1 76 ? 1.702 -1.882 4.246 1.00 79.62 76 GLU A N 1
ATOM 619 C CA . GLU A 1 76 ? 2.469 -2.368 5.408 1.00 79.62 76 GLU A CA 1
ATOM 620 C C . GLU A 1 76 ? 2.205 -1.564 6.698 1.00 79.62 76 GLU A C 1
ATOM 622 O O . GLU A 1 76 ? 1.814 -2.161 7.703 1.00 79.62 76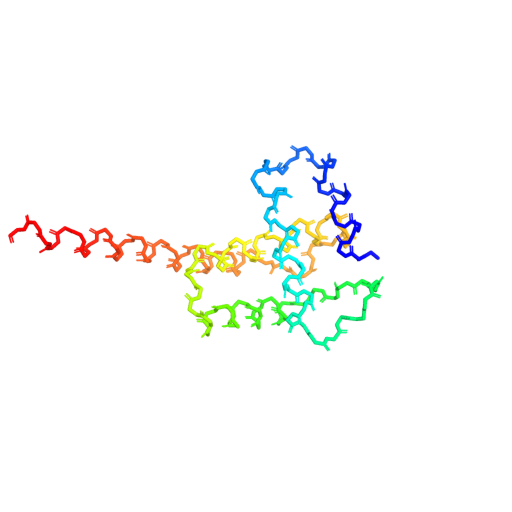 GLU A O 1
ATOM 627 N N . PRO A 1 77 ? 2.342 -0.223 6.708 1.00 74.94 77 PRO A N 1
ATOM 628 C CA . PRO A 1 77 ? 2.043 0.580 7.884 1.00 74.94 77 PRO A CA 1
ATOM 629 C C . PRO A 1 77 ? 0.570 0.509 8.265 1.00 74.94 77 PRO A C 1
ATOM 631 O O . PRO A 1 77 ? 0.264 0.571 9.446 1.00 74.94 77 PRO A O 1
ATOM 634 N N . TYR A 1 78 ? -0.350 0.360 7.307 1.00 74.62 78 TYR A N 1
ATOM 635 C CA . TYR A 1 78 ? -1.760 0.149 7.638 1.00 74.62 78 TYR A CA 1
ATOM 636 C C . TYR A 1 78 ? -1.948 -1.170 8.392 1.00 74.62 78 TYR A C 1
ATOM 638 O O . TYR A 1 78 ? -2.573 -1.203 9.449 1.00 74.62 78 TYR A O 1
ATOM 646 N N . ARG A 1 79 ? -1.326 -2.249 7.915 1.00 76.00 79 ARG A N 1
ATOM 647 C CA . ARG A 1 79 ? -1.351 -3.556 8.576 1.00 76.00 79 ARG A CA 1
ATOM 648 C C . ARG A 1 79 ? -0.796 -3.483 10.005 1.00 76.00 79 ARG A C 1
ATOM 650 O O . ARG A 1 79 ? -1.445 -3.930 10.945 1.00 76.00 79 ARG A O 1
ATOM 657 N N . HIS A 1 80 ? 0.363 -2.853 10.176 1.00 75.69 80 HIS A N 1
ATOM 658 C CA . HIS A 1 80 ? 1.043 -2.789 11.469 1.00 75.69 80 HIS A CA 1
ATOM 659 C C . HIS A 1 80 ? 0.394 -1.792 12.446 1.00 75.69 80 HIS A C 1
ATOM 661 O O . HIS A 1 80 ? 0.212 -2.103 13.619 1.00 75.69 80 HIS A O 1
ATOM 667 N N . LEU A 1 81 ? 0.039 -0.586 11.989 1.00 69.81 81 LEU A N 1
ATOM 668 C CA . LEU A 1 81 ? -0.505 0.472 12.851 1.00 69.81 81 LEU A CA 1
ATOM 669 C C . LEU A 1 81 ? -1.994 0.274 13.147 1.00 69.81 81 LEU A C 1
ATOM 671 O O . LEU A 1 81 ? -2.443 0.588 14.244 1.00 69.81 81 LEU A O 1
ATOM 675 N N . VAL A 1 82 ? -2.758 -0.249 12.184 1.00 71.56 82 VAL A N 1
ATOM 676 C CA . VAL A 1 82 ? -4.224 -0.295 12.264 1.00 71.56 82 VAL A CA 1
ATOM 677 C C . VAL A 1 82 ? -4.735 -1.698 12.553 1.00 71.56 82 VAL A C 1
ATOM 679 O O . VAL A 1 82 ? -5.561 -1.881 13.444 1.00 71.56 82 VAL A O 1
ATOM 682 N N . LEU A 1 83 ? -4.242 -2.701 11.824 1.00 70.62 83 LEU A N 1
ATOM 683 C CA . LEU A 1 83 ? -4.668 -4.088 12.032 1.00 70.62 83 LEU A CA 1
ATOM 684 C C . LEU A 1 83 ? -3.883 -4.788 13.146 1.00 70.62 83 LEU A C 1
ATOM 686 O O . LEU A 1 83 ? -4.300 -5.862 13.571 1.00 70.62 83 LEU A O 1
ATOM 690 N N . LYS A 1 84 ? -2.776 -4.188 13.618 1.00 74.88 84 LYS A N 1
ATOM 691 C CA . LYS A 1 84 ? -1.852 -4.763 14.614 1.00 74.88 84 LYS A CA 1
ATOM 692 C C . LYS A 1 84 ? -1.503 -6.222 14.299 1.00 74.88 84 LYS A C 1
ATOM 694 O O . LYS A 1 84 ? -1.405 -7.054 15.194 1.00 74.88 84 LYS A O 1
ATOM 699 N N . SER A 1 85 ? -1.374 -6.522 13.009 1.00 70.19 85 SER A N 1
ATOM 700 C CA . SER A 1 85 ? -1.150 -7.868 12.496 1.00 70.19 85 SER A CA 1
ATOM 701 C C . SER A 1 85 ? 0.040 -7.868 11.547 1.00 70.19 85 SER A C 1
ATOM 703 O O . SER A 1 85 ? 0.291 -6.890 10.836 1.00 70.19 85 SER A O 1
ATOM 705 N N . ASP A 1 86 ? 0.762 -8.984 11.518 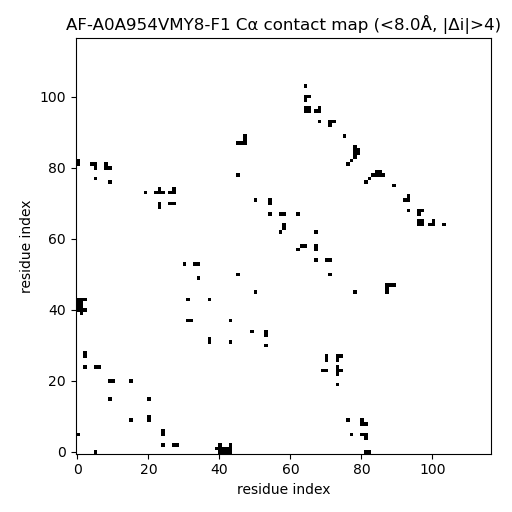1.00 65.62 86 ASP A N 1
ATOM 706 C CA . ASP A 1 86 ? 1.816 -9.241 10.538 1.00 65.62 86 ASP A CA 1
ATOM 707 C C . ASP A 1 86 ? 1.356 -10.110 9.363 1.00 65.62 86 ASP A C 1
ATOM 709 O O . ASP A 1 86 ? 2.112 -10.359 8.418 1.00 65.62 86 ASP A O 1
ATOM 713 N N . GLU A 1 87 ? 0.084 -10.498 9.365 1.00 65.25 87 GLU A N 1
ATOM 714 C CA . GLU A 1 87 ? -0.512 -11.335 8.338 1.00 65.25 87 GLU A CA 1
ATOM 715 C C . GLU A 1 87 ? -1.393 -10.510 7.382 1.00 65.25 87 GLU A C 1
ATOM 717 O O . GLU A 1 87 ? -2.158 -9.651 7.834 1.00 65.25 87 GLU A O 1
ATOM 722 N N . PRO A 1 88 ? -1.306 -10.727 6.054 1.00 65.44 88 PRO A N 1
ATOM 723 C CA . PRO A 1 88 ? -0.389 -11.627 5.347 1.00 65.44 88 PRO A CA 1
ATOM 724 C C . PRO A 1 88 ? 1.011 -11.015 5.152 1.00 65.44 88 PRO A C 1
ATOM 726 O O . PRO A 1 88 ? 1.115 -9.795 4.985 1.00 65.44 88 PRO A O 1
ATOM 729 N N . PRO A 1 89 ? 2.088 -11.824 5.092 1.00 71.44 89 PRO A N 1
ATOM 730 C CA . PRO A 1 89 ? 3.429 -11.330 4.789 1.00 71.44 89 PRO A CA 1
ATOM 731 C C . PRO A 1 89 ? 3.487 -10.748 3.367 1.00 71.44 89 PRO A C 1
ATOM 733 O O . PRO A 1 89 ? 3.212 -11.429 2.375 1.00 71.44 89 PRO A O 1
ATOM 736 N N . LEU A 1 90 ? 3.847 -9.465 3.266 1.00 73.19 90 LEU A N 1
ATOM 737 C CA . LEU A 1 90 ? 3.983 -8.745 1.992 1.00 73.19 90 LEU A CA 1
ATOM 738 C C . LEU A 1 90 ? 5.440 -8.641 1.511 1.00 73.19 90 LEU A C 1
ATOM 740 O O . LEU A 1 90 ? 5.678 -8.162 0.402 1.00 73.19 90 LEU A O 1
ATOM 744 N N . GLY A 1 91 ? 6.403 -9.139 2.295 1.00 74.69 91 GLY A N 1
ATOM 745 C CA . GLY A 1 91 ? 7.837 -9.046 2.001 1.00 74.69 91 GLY A CA 1
ATOM 746 C C . GLY A 1 91 ? 8.220 -9.607 0.629 1.00 74.69 91 GLY A C 1
ATOM 747 O O . GLY A 1 91 ? 8.934 -8.944 -0.120 1.00 74.69 91 GLY A O 1
ATOM 748 N N . ASP A 1 92 ? 7.669 -10.762 0.240 1.00 78.31 92 ASP A N 1
ATOM 749 C CA . ASP A 1 92 ? 7.921 -11.363 -1.080 1.00 78.31 92 ASP A CA 1
ATOM 750 C C . ASP A 1 92 ? 7.366 -10.523 -2.235 1.00 78.31 92 ASP A C 1
ATOM 752 O O . ASP A 1 92 ? 7.947 -10.466 -3.320 1.00 78.31 92 ASP A O 1
ATOM 756 N N . LEU A 1 93 ? 6.215 -9.876 -2.023 1.00 77.25 93 LEU A N 1
ATOM 757 C CA . LEU A 1 93 ? 5.593 -9.002 -3.019 1.00 77.25 93 LEU A CA 1
ATOM 758 C C . LEU A 1 93 ? 6.433 -7.746 -3.224 1.00 77.25 93 LEU A C 1
ATOM 760 O O . LEU A 1 93 ? 6.686 -7.354 -4.363 1.00 77.25 93 LEU A O 1
ATOM 764 N N . ILE A 1 94 ? 6.900 -7.156 -2.126 1.00 79.19 94 ILE A N 1
ATOM 765 C CA . ILE A 1 94 ? 7.805 -6.009 -2.143 1.00 79.19 94 ILE A CA 1
ATOM 766 C C . ILE A 1 94 ? 9.122 -6.393 -2.818 1.00 79.19 94 ILE A C 1
ATOM 768 O O . ILE A 1 94 ? 9.561 -5.671 -3.707 1.00 79.19 94 ILE A O 1
ATOM 772 N N . HIS A 1 95 ? 9.714 -7.545 -2.488 1.00 80.19 95 HIS A N 1
ATOM 773 C CA . HIS A 1 95 ? 10.934 -8.032 -3.140 1.00 80.19 95 HIS A CA 1
ATOM 774 C C . HIS A 1 95 ? 10.764 -8.187 -4.653 1.00 80.19 95 HIS A C 1
ATOM 776 O O . HIS A 1 95 ? 11.580 -7.677 -5.419 1.00 80.19 95 HIS A O 1
ATOM 782 N N . LYS A 1 96 ? 9.677 -8.827 -5.103 1.00 80.69 96 LYS A N 1
ATOM 783 C CA . LYS A 1 96 ? 9.391 -8.997 -6.537 1.00 80.69 96 LYS A CA 1
ATOM 784 C C . LYS A 1 96 ? 9.203 -7.663 -7.258 1.00 80.69 96 LYS A C 1
ATOM 786 O O . LYS A 1 96 ? 9.711 -7.485 -8.364 1.00 80.69 96 LYS A O 1
ATOM 791 N N . LEU A 1 97 ? 8.492 -6.717 -6.645 1.00 78.44 97 LEU A N 1
ATOM 792 C CA . LEU A 1 97 ? 8.286 -5.387 -7.224 1.00 78.44 97 LEU A CA 1
ATOM 793 C C . LEU A 1 97 ? 9.580 -4.565 -7.253 1.00 78.44 97 LEU A C 1
ATOM 795 O O . LEU A 1 97 ? 9.827 -3.872 -8.237 1.00 78.44 97 LEU A O 1
ATOM 799 N N . THR A 1 98 ? 10.422 -4.681 -6.227 1.00 80.00 98 THR A N 1
ATOM 800 C CA . THR A 1 98 ? 11.748 -4.053 -6.190 1.00 80.00 98 THR A CA 1
ATOM 801 C C . THR A 1 98 ? 12.654 -4.619 -7.280 1.00 80.00 98 THR A C 1
ATOM 803 O O . THR A 1 98 ? 13.246 -3.843 -8.019 1.00 80.00 98 THR A O 1
ATOM 806 N N . ALA A 1 99 ? 12.692 -5.941 -7.469 1.00 78.25 99 ALA A N 1
ATOM 807 C CA . ALA A 1 99 ? 13.457 -6.559 -8.554 1.00 78.25 99 ALA A CA 1
ATOM 808 C C . ALA A 1 99 ? 12.984 -6.080 -9.941 1.00 78.25 99 ALA A C 1
ATOM 810 O O . ALA A 1 99 ? 13.798 -5.770 -10.809 1.00 78.25 99 ALA A O 1
ATOM 811 N N . SER A 1 100 ? 11.666 -5.940 -10.133 1.00 77.50 100 SER A N 1
ATOM 812 C CA . SER A 1 100 ? 11.095 -5.383 -11.365 1.00 77.50 100 SER A CA 1
ATOM 813 C C . SER A 1 100 ? 11.463 -3.909 -11.571 1.00 77.50 100 SER A C 1
ATOM 815 O O . SER A 1 100 ? 11.709 -3.502 -12.705 1.00 77.50 100 SER A O 1
ATOM 817 N N . LEU A 1 101 ? 11.542 -3.114 -10.498 1.00 78.06 101 LEU A N 1
ATOM 818 C CA . LEU A 1 101 ? 12.014 -1.731 -10.561 1.00 78.06 101 LEU A CA 1
ATOM 819 C C . LEU A 1 101 ? 13.507 -1.657 -10.901 1.00 78.06 101 LEU A C 1
ATOM 821 O O . LEU A 1 101 ? 13.879 -0.864 -11.758 1.00 78.06 101 LEU A O 1
ATOM 825 N N . SER A 1 102 ? 14.351 -2.484 -10.281 1.00 76.19 102 SER A N 1
ATOM 826 C CA . SER A 1 102 ? 15.784 -2.550 -10.590 1.00 76.19 102 SER A CA 1
ATOM 827 C C . SER A 1 102 ? 16.029 -2.922 -12.050 1.00 76.19 102 SER A C 1
ATOM 829 O O . SER A 1 102 ? 16.857 -2.295 -12.701 1.00 76.19 102 SER A O 1
ATOM 831 N N . HIS A 1 103 ? 15.265 -3.874 -12.592 1.00 74.12 103 HIS A N 1
ATOM 832 C CA . HIS A 1 103 ? 15.331 -4.218 -14.012 1.00 74.12 103 HIS A CA 1
ATOM 833 C C . HIS A 1 103 ? 14.880 -3.056 -14.911 1.00 74.12 103 HIS A C 1
ATOM 835 O O . HIS A 1 103 ? 15.536 -2.760 -15.902 1.00 74.12 103 HIS A O 1
ATOM 841 N N . PHE A 1 104 ? 13.810 -2.344 -14.542 1.00 67.94 104 PHE A N 1
ATOM 842 C CA . PHE A 1 104 ? 13.342 -1.168 -15.281 1.00 67.94 104 PHE A CA 1
ATOM 843 C C . PHE A 1 104 ? 14.368 -0.022 -15.270 1.00 67.94 104 PHE A C 1
ATOM 845 O O . PHE A 1 104 ? 14.622 0.585 -16.304 1.00 67.94 104 PHE A O 1
ATOM 852 N N . LEU A 1 105 ? 15.001 0.245 -14.125 1.00 68.81 105 LEU A N 1
ATOM 853 C CA . LEU A 1 105 ? 16.064 1.247 -14.007 1.00 68.81 105 LEU A CA 1
ATOM 854 C C . LEU A 1 105 ? 17.323 0.841 -14.784 1.00 68.81 105 LEU A C 1
ATOM 856 O O . LEU A 1 105 ? 17.927 1.691 -15.429 1.00 68.81 105 LEU A O 1
ATOM 860 N N . ALA A 1 106 ? 17.687 -0.445 -14.778 1.00 69.50 106 ALA A N 1
ATOM 861 C CA . ALA A 1 106 ? 18.792 -0.965 -15.582 1.00 69.50 106 ALA A CA 1
ATOM 862 C C . ALA A 1 106 ? 18.502 -0.870 -17.091 1.00 69.50 106 ALA A C 1
ATOM 864 O O . ALA A 1 106 ? 19.382 -0.486 -17.856 1.00 69.50 106 ALA A O 1
ATOM 865 N N . SER A 1 107 ? 17.264 -1.151 -17.509 1.00 63.62 107 SER A N 1
ATOM 866 C CA . SER A 1 107 ? 16.827 -1.012 -18.904 1.00 63.62 107 SER A CA 1
ATOM 867 C C . SER A 1 107 ? 16.872 0.446 -19.362 1.00 63.62 107 SER A C 1
ATOM 869 O O . SER A 1 107 ? 17.443 0.735 -20.407 1.00 63.62 107 SER A O 1
ATOM 871 N N . LEU A 1 108 ? 16.377 1.381 -18.542 1.00 59.31 108 LEU A N 1
ATOM 872 C CA . LEU A 1 108 ? 16.457 2.814 -18.838 1.00 59.31 108 LEU A CA 1
ATOM 873 C C . LEU A 1 108 ? 17.906 3.308 -18.919 1.00 59.31 108 LEU A C 1
ATOM 875 O O . LEU A 1 108 ? 18.236 4.089 -19.803 1.00 59.31 108 LEU A O 1
ATOM 879 N N . HIS A 1 109 ? 18.791 2.839 -18.038 1.00 58.22 109 HIS A N 1
ATOM 880 C CA . HIS A 1 109 ? 20.206 3.213 -18.088 1.00 58.22 109 HIS A CA 1
ATOM 881 C C . HIS A 1 109 ? 20.903 2.659 -19.345 1.00 58.22 109 HIS A C 1
ATOM 883 O O . HIS A 1 109 ? 21.771 3.318 -19.911 1.00 58.22 109 HIS A O 1
ATOM 889 N N . SER A 1 110 ? 20.479 1.486 -19.828 1.00 55.34 110 SER A N 1
ATOM 890 C CA . SER A 1 110 ? 21.005 0.881 -21.055 1.00 55.34 110 SER A CA 1
ATOM 891 C C . SER A 1 110 ? 20.475 1.550 -22.332 1.00 55.34 110 SER A C 1
ATOM 893 O O . SER A 1 110 ? 21.234 1.708 -23.283 1.00 55.34 110 SER A O 1
ATOM 895 N N . GLU A 1 111 ? 19.210 1.983 -22.364 1.00 48.16 111 GLU A N 1
ATOM 896 C CA . GLU A 1 111 ? 18.619 2.708 -23.504 1.00 48.16 111 GLU A CA 1
ATOM 897 C C . GLU A 1 111 ? 19.164 4.137 -23.660 1.00 48.16 111 GLU A C 1
ATOM 899 O O . GLU A 1 111 ? 19.230 4.650 -24.777 1.00 48.16 111 GLU A O 1
ATOM 904 N N . PHE A 1 112 ? 19.597 4.777 -22.569 1.00 40.69 112 PHE A N 1
ATOM 905 C CA . PHE A 1 112 ? 20.262 6.083 -22.634 1.00 40.69 112 PHE A CA 1
ATOM 906 C C . PHE A 1 112 ? 21.714 5.989 -23.128 1.00 40.69 112 PHE A C 1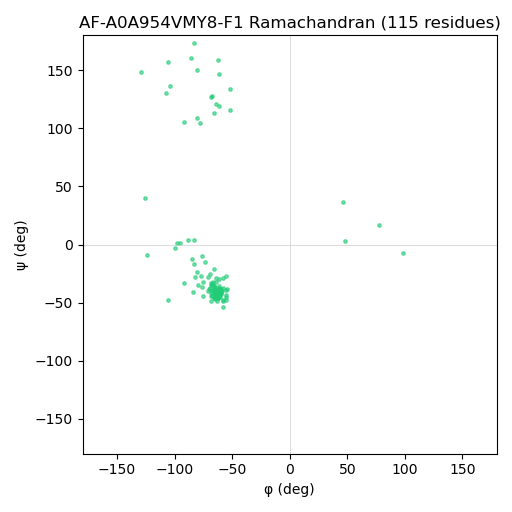
ATOM 908 O O . PHE A 1 112 ? 22.160 6.885 -23.835 1.00 40.69 112 PHE A O 1
ATOM 915 N N . PHE A 1 113 ? 22.427 4.895 -22.841 1.00 42.09 113 PHE A N 1
ATOM 916 C CA . PHE A 1 113 ? 23.828 4.731 -23.250 1.00 42.09 113 PHE A CA 1
ATOM 917 C C . PHE A 1 113 ? 23.994 4.367 -24.739 1.00 42.09 113 PHE A C 1
ATOM 919 O O . PHE A 1 113 ? 24.986 4.726 -25.359 1.00 42.09 113 PHE A O 1
ATOM 926 N N . VAL A 1 114 ? 23.002 3.713 -25.357 1.00 49.16 114 VAL A N 1
ATOM 927 C CA . VAL A 1 114 ? 23.035 3.346 -26.793 1.00 49.16 114 VAL A CA 1
ATOM 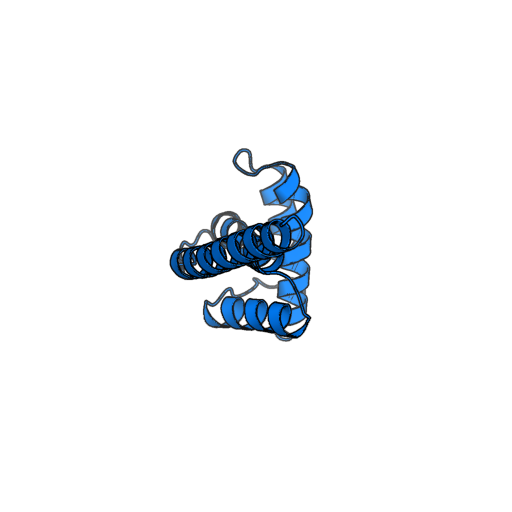928 C C . VAL A 1 114 ? 22.751 4.541 -27.720 1.00 49.16 114 VAL A C 1
ATOM 930 O O . VAL A 1 114 ? 22.942 4.450 -28.928 1.00 49.16 114 VAL A O 1
ATOM 933 N N . ARG A 1 115 ? 22.321 5.688 -27.180 1.00 40.78 115 ARG A N 1
ATOM 934 C CA . ARG A 1 115 ? 22.040 6.906 -27.962 1.00 40.78 115 ARG A CA 1
ATOM 935 C C . ARG A 1 115 ? 23.199 7.910 -28.023 1.00 40.78 115 ARG A C 1
ATOM 937 O O . ARG A 1 115 ? 23.043 8.941 -28.670 1.00 40.78 115 ARG A O 1
ATOM 944 N N . GLU A 1 116 ? 24.337 7.598 -27.400 1.00 43.22 116 GLU A N 1
ATOM 945 C CA . GLU A 1 116 ? 25.568 8.407 -27.409 1.00 43.22 116 GLU A CA 1
ATOM 946 C C . GLU A 1 116 ? 26.798 7.595 -27.873 1.00 43.22 116 GLU A C 1
ATOM 948 O O . GLU A 1 116 ? 27.889 7.718 -27.316 1.00 43.22 116 GLU A O 1
ATOM 953 N N . SER A 1 117 ? 26.648 6.728 -28.880 1.00 42.91 117 SER A N 1
ATOM 954 C CA . SER A 1 117 ? 27.774 6.048 -29.550 1.00 42.91 117 SER A CA 1
ATOM 955 C C . SER A 1 117 ? 27.627 6.064 -31.062 1.00 42.91 117 SER A C 1
ATOM 957 O O . SER A 1 117 ? 26.480 5.919 -31.539 1.00 42.91 117 SER A O 1
#